Protein AF-A0A5K0X1X3-F1 (afdb_monomer)

Secondary structure (DSSP, 8-state):
----HHHHHHHHHTS-HHHHHHHHHHHHHHHSS-HHHHHHHHHHHS--

pLDDT: mean 81.48, std 13.75, range [40.41, 94.31]

Mean predicted aligned error: 5.68 Å

Radius of gyration: 11.26 Å; Cα contacts (8 Å, |Δi|>4): 17; chains: 1; bounding box: 31×16×24 Å

Solvent-accessible surface area (backbone atoms only — not comparable to full-atom values): 2975 Å² total; per-residue (Å²): 137,82,78,63,58,66,57,55,50,55,58,52,72,78,47,56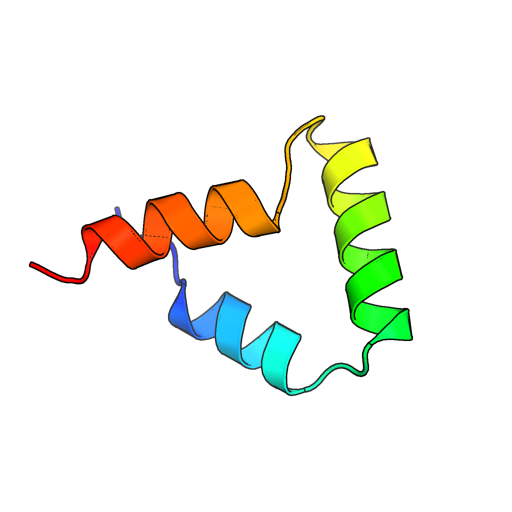,75,69,57,49,50,52,52,42,51,53,45,26,72,75,65,77,46,57,57,66,60,51,49,51,56,59,56,62,65,72,75,116

Structure (mmCIF, N/CA/C/O backbone):
data_AF-A0A5K0X1X3-F1
#
_entry.id   AF-A0A5K0X1X3-F1
#
loop_
_atom_site.group_PDB
_atom_site.id
_atom_site.type_symbol
_atom_site.label_atom_id
_atom_site.label_alt_id
_atom_site.label_comp_id
_atom_site.label_asym_id
_atom_site.label_entity_id
_atom_site.label_seq_id
_atom_site.pdbx_PDB_ins_code
_atom_site.Cartn_x
_atom_site.Cartn_y
_atom_site.Cartn_z
_atom_site.occupancy
_atom_site.B_iso_or_equiv
_atom_site.auth_seq_id
_atom_site.auth_comp_id
_atom_site.auth_asym_id
_atom_site.auth_atom_id
_atom_site.pdbx_PDB_model_num
ATOM 1 N N . PHE A 1 1 ? 14.145 -9.607 9.841 1.00 44.22 1 PHE A N 1
ATOM 2 C CA . PHE A 1 1 ? 12.987 -10.160 9.120 1.00 44.22 1 PHE A CA 1
ATOM 3 C C . PHE A 1 1 ? 12.376 -9.015 8.347 1.00 44.22 1 PHE A C 1
ATOM 5 O O . PHE A 1 1 ? 11.799 -8.130 8.964 1.00 44.22 1 PHE A O 1
ATOM 12 N N . GLY A 1 2 ? 12.696 -8.959 7.054 1.00 57.28 2 GLY A N 1
ATOM 13 C CA . GLY A 1 2 ? 12.373 -7.842 6.174 1.00 57.28 2 GLY A CA 1
ATOM 14 C C . GLY A 1 2 ? 10.941 -7.948 5.681 1.00 57.28 2 GLY A C 1
ATOM 15 O O . GLY A 1 2 ? 10.483 -9.029 5.314 1.00 57.28 2 GLY A O 1
ATOM 16 N N . CYS A 1 3 ? 10.230 -6.831 5.728 1.00 62.78 3 CYS A N 1
ATOM 17 C CA . CYS A 1 3 ? 8.993 -6.659 4.995 1.00 62.78 3 CYS A CA 1
ATOM 18 C C . CYS A 1 3 ? 9.299 -6.807 3.496 1.00 62.78 3 CYS A C 1
ATOM 20 O O . CYS A 1 3 ? 10.252 -6.198 3.010 1.00 62.78 3 CYS A O 1
ATOM 22 N N . ASP A 1 4 ? 8.506 -7.591 2.758 1.00 76.50 4 ASP A N 1
ATOM 23 C CA . ASP A 1 4 ? 8.583 -7.663 1.293 1.00 76.50 4 ASP A CA 1
ATOM 24 C C . ASP A 1 4 ? 8.009 -6.372 0.685 1.00 76.50 4 ASP A C 1
ATOM 26 O O . ASP A 1 4 ? 6.982 -6.350 0.001 1.00 76.50 4 ASP A O 1
ATOM 30 N N . SER A 1 5 ? 8.681 -5.252 0.946 1.00 72.38 5 SER A N 1
ATOM 31 C CA . SER A 1 5 ? 8.333 -3.933 0.426 1.00 72.38 5 SER A CA 1
ATOM 32 C C . SER A 1 5 ? 8.247 -3.962 -1.102 1.00 72.38 5 SER A C 1
ATOM 34 O O . SER A 1 5 ? 7.377 -3.318 -1.686 1.00 72.38 5 SER A O 1
ATOM 36 N N . ALA A 1 6 ? 9.065 -4.799 -1.752 1.00 77.88 6 ALA A N 1
ATOM 37 C CA . ALA A 1 6 ? 8.989 -5.076 -3.183 1.00 77.88 6 ALA A CA 1
ATOM 38 C C . ALA A 1 6 ? 7.643 -5.698 -3.601 1.00 77.88 6 ALA A C 1
ATOM 40 O O . ALA A 1 6 ? 7.066 -5.282 -4.606 1.00 77.88 6 ALA A O 1
ATOM 41 N N . ALA A 1 7 ? 7.097 -6.644 -2.829 1.00 83.50 7 ALA A N 1
ATOM 42 C CA . ALA A 1 7 ? 5.794 -7.239 -3.117 1.00 83.50 7 ALA A CA 1
ATOM 43 C C . ALA A 1 7 ? 4.663 -6.219 -2.942 1.00 83.50 7 ALA A C 1
ATOM 45 O O . ALA A 1 7 ? 3.771 -6.146 -3.788 1.00 83.50 7 ALA A O 1
ATOM 46 N N . ILE A 1 8 ? 4.716 -5.387 -1.896 1.00 81.38 8 ILE A N 1
ATOM 47 C CA . ILE A 1 8 ? 3.688 -4.363 -1.662 1.00 81.38 8 ILE A CA 1
ATOM 48 C C . ILE A 1 8 ? 3.727 -3.296 -2.762 1.00 81.38 8 ILE A C 1
ATOM 50 O O . ILE A 1 8 ? 2.684 -2.954 -3.322 1.00 81.38 8 ILE A O 1
ATOM 54 N N . VAL A 1 9 ? 4.920 -2.817 -3.131 1.00 82.12 9 VAL A N 1
ATOM 55 C CA . VAL A 1 9 ? 5.094 -1.879 -4.250 1.00 82.12 9 VAL A CA 1
ATOM 56 C C . VAL A 1 9 ? 4.587 -2.498 -5.547 1.00 82.12 9 VAL A C 1
ATOM 58 O O . VAL A 1 9 ? 3.862 -1.833 -6.281 1.00 82.12 9 VAL A O 1
ATOM 61 N N . ASN A 1 10 ? 4.879 -3.774 -5.808 1.00 86.12 10 ASN A N 1
ATOM 62 C CA . ASN A 1 10 ? 4.393 -4.467 -6.997 1.00 86.12 10 ASN A CA 1
ATOM 63 C C . ASN A 1 10 ? 2.857 -4.562 -7.024 1.00 86.12 10 ASN A C 1
ATOM 65 O O . ASN A 1 10 ? 2.237 -4.280 -8.047 1.00 86.12 10 ASN A O 1
ATOM 69 N N . ILE A 1 11 ? 2.216 -4.891 -5.899 1.00 86.69 11 ILE A N 1
ATOM 70 C CA . ILE A 1 11 ? 0.749 -4.937 -5.799 1.00 86.69 11 ILE A CA 1
ATOM 71 C C . ILE A 1 11 ? 0.150 -3.551 -6.059 1.00 86.69 11 ILE A C 1
ATOM 73 O O . ILE A 1 11 ? -0.782 -3.430 -6.854 1.00 86.69 11 ILE A O 1
ATOM 77 N N . LEU A 1 12 ? 0.689 -2.505 -5.427 1.00 86.06 12 LEU A N 1
ATOM 78 C CA . LEU A 1 12 ? 0.181 -1.140 -5.572 1.00 86.06 12 LEU A CA 1
ATOM 79 C C . LEU A 1 12 ? 0.454 -0.567 -6.969 1.00 86.06 12 LEU A C 1
ATOM 81 O O . LEU A 1 12 ? -0.400 0.143 -7.501 1.00 86.06 12 LEU A O 1
ATOM 85 N N . ALA A 1 13 ? 1.587 -0.894 -7.598 1.00 87.19 13 ALA A N 1
ATOM 86 C CA . ALA A 1 13 ? 1.948 -0.450 -8.947 1.00 87.19 13 ALA A CA 1
ATOM 87 C C . ALA A 1 13 ? 0.899 -0.856 -9.995 1.00 87.19 13 ALA A C 1
ATOM 89 O O . ALA A 1 13 ? 0.617 -0.080 -10.903 1.00 87.19 13 ALA A O 1
ATOM 90 N N . HIS A 1 14 ? 0.246 -2.005 -9.802 1.00 91.50 14 HIS A N 1
ATOM 91 C CA . HIS A 1 14 ? -0.814 -2.532 -10.666 1.00 91.50 14 HIS A CA 1
ATOM 92 C C . HIS A 1 14 ? -2.237 -2.118 -10.229 1.00 91.50 14 HIS A C 1
ATOM 94 O O . HIS A 1 14 ? -3.203 -2.837 -10.501 1.00 91.50 14 HIS A O 1
ATOM 100 N N . ARG A 1 15 ? -2.390 -1.011 -9.491 1.00 90.25 15 ARG A N 1
ATOM 101 C CA . ARG A 1 15 ? -3.685 -0.469 -9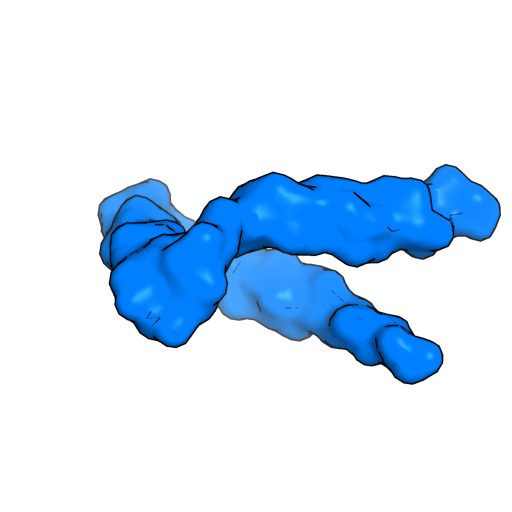.037 1.00 90.25 15 ARG A CA 1
ATOM 102 C C . ARG A 1 15 ? -3.825 0.998 -9.407 1.00 90.25 15 ARG A C 1
ATOM 104 O O . ARG A 1 15 ? -2.859 1.757 -9.295 1.00 90.25 15 ARG A O 1
ATOM 111 N N . ASP A 1 16 ? -5.034 1.391 -9.793 1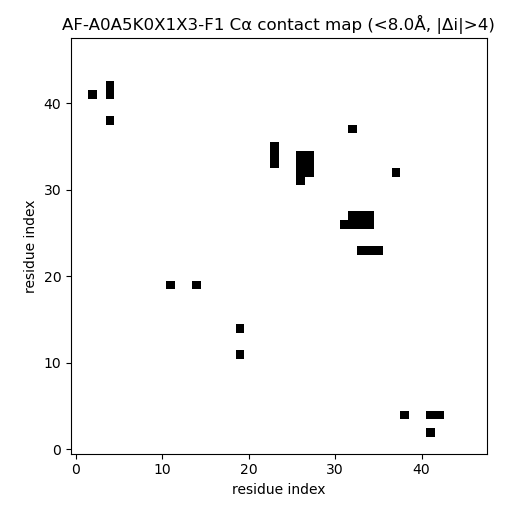.00 91.88 16 ASP A N 1
ATOM 112 C CA . ASP A 1 16 ? -5.372 2.793 -10.037 1.00 91.88 16 ASP A CA 1
ATOM 113 C C . ASP A 1 16 ? -5.527 3.589 -8.725 1.00 91.88 16 ASP A C 1
ATOM 115 O O . ASP A 1 16 ? -5.488 3.044 -7.617 1.00 91.88 16 ASP A O 1
ATOM 119 N N . ALA A 1 17 ? -5.681 4.911 -8.840 1.00 88.81 17 ALA A N 1
ATOM 120 C CA . ALA A 1 17 ? -5.777 5.797 -7.682 1.00 88.81 17 ALA A CA 1
ATOM 121 C C . ALA A 1 17 ? -7.001 5.506 -6.791 1.00 88.81 17 ALA A C 1
ATOM 123 O O . ALA A 1 17 ? -6.895 5.601 -5.569 1.00 88.81 17 ALA A O 1
ATOM 124 N N . ALA A 1 18 ? -8.140 5.119 -7.375 1.00 93.44 18 ALA A N 1
ATOM 125 C CA . ALA A 1 18 ? -9.359 4.834 -6.623 1.00 93.44 18 ALA A CA 1
ATOM 126 C C . ALA A 1 18 ? -9.218 3.529 -5.826 1.00 93.44 18 ALA A C 1
ATOM 128 O O . ALA A 1 18 ? -9.519 3.480 -4.633 1.00 93.44 18 ALA A O 1
ATOM 129 N N . GLN A 1 19 ? -8.672 2.492 -6.459 1.00 93.69 19 GLN A N 1
ATOM 130 C CA . GLN A 1 19 ? -8.355 1.216 -5.827 1.00 93.69 19 GLN A CA 1
ATOM 131 C C . GLN A 1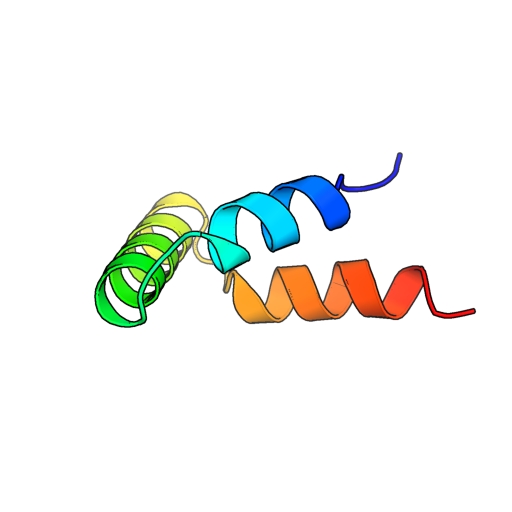 19 ? -7.334 1.385 -4.699 1.00 93.69 19 GLN A C 1
ATOM 133 O O . GLN A 1 19 ? -7.511 0.817 -3.623 1.00 93.69 19 GLN A O 1
ATOM 138 N N . ARG A 1 20 ? -6.285 2.194 -4.908 1.00 92.06 20 ARG A N 1
ATOM 139 C CA . ARG A 1 20 ? -5.310 2.512 -3.851 1.00 92.06 20 ARG A CA 1
ATOM 140 C C . ARG A 1 20 ? -5.963 3.230 -2.670 1.00 92.06 20 ARG A C 1
ATOM 142 O O . ARG A 1 20 ? -5.635 2.909 -1.531 1.00 92.06 20 ARG A O 1
ATOM 149 N N . GLY A 1 21 ? -6.909 4.135 -2.925 1.00 92.19 21 GLY A N 1
ATOM 150 C CA . GLY A 1 21 ? -7.690 4.796 -1.877 1.00 92.19 21 GLY A CA 1
ATOM 151 C C . GLY A 1 21 ? -8.509 3.811 -1.036 1.00 92.19 21 GLY A C 1
ATOM 152 O O . GLY A 1 21 ? -8.476 3.878 0.191 1.00 92.19 21 GLY A O 1
ATOM 153 N N . LEU A 1 22 ? -9.171 2.841 -1.675 1.00 94.31 22 LEU A N 1
ATOM 154 C CA . LEU A 1 22 ? -9.911 1.786 -0.969 1.00 94.31 22 LEU A CA 1
ATOM 155 C C . LEU A 1 22 ? -8.987 0.897 -0.127 1.00 94.31 22 LEU A C 1
ATOM 157 O O . LEU A 1 22 ? -9.296 0.600 1.023 1.00 94.31 22 LEU A O 1
ATOM 161 N N . ILE A 1 23 ? -7.828 0.515 -0.669 1.00 91.56 23 ILE A N 1
ATOM 162 C CA . ILE A 1 23 ? -6.833 -0.288 0.057 1.00 91.56 23 ILE A CA 1
ATOM 163 C C . ILE A 1 23 ? -6.338 0.460 1.302 1.00 91.56 23 ILE A C 1
ATOM 165 O O . ILE A 1 23 ? -6.230 -0.140 2.368 1.00 91.56 23 ILE A O 1
ATOM 169 N N . GLN A 1 24 ? -6.067 1.764 1.192 1.00 91.00 24 GLN A N 1
ATOM 170 C CA . GLN A 1 24 ? -5.671 2.585 2.340 1.00 91.00 24 GLN A CA 1
ATOM 171 C C . GLN A 1 24 ? -6.772 2.660 3.404 1.00 91.00 24 GLN A C 1
ATOM 173 O O . GLN A 1 24 ? -6.473 2.515 4.587 1.00 91.00 24 GLN A O 1
ATOM 178 N N . GLN A 1 25 ? -8.032 2.850 2.999 1.00 93.56 25 GLN A N 1
ATOM 179 C CA . GLN A 1 25 ? -9.162 2.904 3.932 1.00 93.56 25 GLN A CA 1
ATOM 180 C C . GLN A 1 25 ? -9.356 1.584 4.681 1.00 93.56 25 GLN A C 1
ATOM 182 O O . GLN A 1 25 ? -9.477 1.590 5.905 1.00 93.56 25 GLN A O 1
ATOM 187 N N . GLU A 1 26 ? -9.341 0.455 3.972 1.00 93.81 26 GLU A N 1
ATOM 188 C CA . GLU A 1 26 ? -9.493 -0.859 4.602 1.00 93.81 26 GLU A CA 1
ATOM 189 C C . GLU A 1 26 ? -8.295 -1.206 5.492 1.00 93.81 26 GLU A C 1
ATOM 191 O O . GLU A 1 26 ? -8.479 -1.713 6.598 1.00 93.81 26 GLU A O 1
ATOM 196 N N . TYR A 1 27 ? -7.072 -0.859 5.077 1.00 92.00 27 TYR A N 1
ATOM 197 C CA . TYR A 1 27 ? -5.886 -1.026 5.918 1.00 92.00 27 TYR A CA 1
ATOM 198 C C . TYR A 1 27 ? -5.998 -0.211 7.212 1.00 92.00 27 TYR A C 1
ATOM 200 O O . TYR A 1 27 ? -5.777 -0.742 8.302 1.00 92.00 27 TYR A O 1
ATOM 208 N N . HIS A 1 28 ? -6.410 1.055 7.111 1.00 91.12 28 HIS A N 1
ATOM 209 C CA . HIS A 1 28 ? -6.614 1.908 8.277 1.00 91.12 28 HIS A CA 1
ATOM 210 C C . HIS A 1 28 ? -7.706 1.364 9.201 1.00 91.12 28 HIS A C 1
ATOM 212 O O . HIS A 1 28 ? -7.538 1.350 10.414 1.00 91.12 28 HIS A O 1
ATOM 218 N N . LYS A 1 29 ? -8.805 0.850 8.648 1.00 93.75 29 LYS A N 1
ATOM 219 C CA . LYS A 1 29 ? -9.888 0.249 9.433 1.00 93.75 29 LYS A CA 1
ATOM 220 C C . LYS A 1 29 ? -9.455 -1.026 10.162 1.00 93.75 29 LYS A C 1
ATOM 222 O O . LYS A 1 29 ? -9.915 -1.278 11.271 1.00 93.75 29 LYS A O 1
ATOM 227 N N . MET A 1 30 ? -8.608 -1.839 9.535 1.00 93.81 30 MET A N 1
ATOM 228 C CA . MET A 1 30 ? -8.195 -3.136 10.070 1.00 93.81 30 MET A CA 1
ATOM 229 C C . MET A 1 30 ? -7.058 -3.027 11.092 1.00 93.81 30 MET A C 1
ATOM 231 O O . MET A 1 30 ? -7.029 -3.794 12.052 1.00 93.81 30 MET A O 1
ATOM 235 N N . TYR A 1 31 ? -6.139 -2.079 10.898 1.00 89.50 31 TYR A N 1
ATOM 236 C CA . TYR A 1 31 ? -4.916 -1.961 11.700 1.00 89.50 31 TYR A CA 1
ATOM 237 C C . TYR A 1 31 ? -4.808 -0.653 12.489 1.00 89.50 31 TYR A C 1
ATOM 239 O O . TYR A 1 31 ? -3.887 -0.509 13.289 1.00 89.50 31 TYR A O 1
ATOM 247 N N . THR A 1 32 ? -5.725 0.297 12.278 1.00 91.06 32 THR A N 1
ATOM 248 C CA . THR A 1 32 ? -5.679 1.653 12.860 1.00 91.06 32 THR A CA 1
ATOM 249 C C . THR A 1 32 ? -4.331 2.340 12.606 1.00 91.06 32 THR A C 1
ATOM 251 O O . THR A 1 32 ? -3.854 3.145 13.402 1.00 91.06 32 THR A O 1
ATOM 254 N N . ASP A 1 33 ? -3.699 2.001 11.482 1.00 88.25 33 ASP A N 1
ATOM 255 C CA . ASP A 1 33 ? -2.380 2.474 11.071 1.00 88.25 33 ASP A CA 1
ATOM 256 C C . ASP A 1 33 ? -2.448 2.982 9.627 1.00 88.25 33 ASP A C 1
ATOM 258 O O . ASP A 1 33 ? -3.385 2.681 8.883 1.00 88.25 33 ASP A O 1
ATOM 262 N N . ASP A 1 34 ? -1.480 3.797 9.231 1.00 87.88 34 ASP A N 1
ATOM 263 C CA . ASP A 1 34 ? -1.422 4.382 7.897 1.00 87.88 34 ASP A CA 1
ATOM 264 C C . ASP A 1 34 ? -0.494 3.551 7.000 1.00 87.88 34 ASP A C 1
ATOM 266 O O . ASP A 1 34 ? 0.710 3.425 7.247 1.00 87.88 34 ASP A O 1
ATOM 270 N N . LEU A 1 35 ? -1.063 2.994 5.927 1.00 86.62 35 LEU A N 1
ATOM 271 C CA . LEU A 1 35 ? -0.338 2.170 4.960 1.00 86.62 35 LEU A CA 1
ATOM 272 C C . LEU A 1 35 ? 0.84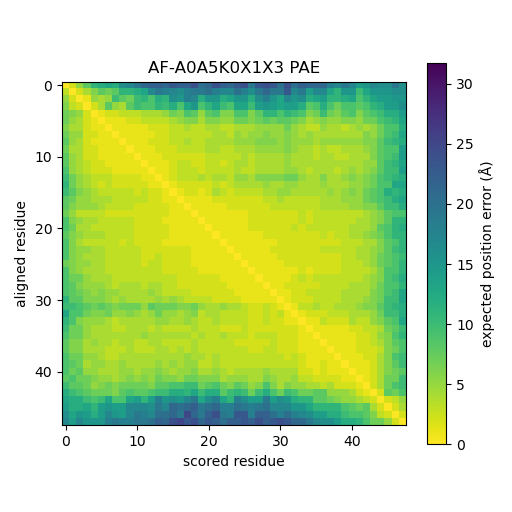8 2.914 4.329 1.00 86.62 35 LEU A C 1
ATOM 274 O O . LEU A 1 35 ? 1.915 2.329 4.149 1.00 86.62 35 LEU A O 1
ATOM 278 N N . MET A 1 36 ? 0.690 4.198 4.003 1.00 83.31 36 MET A N 1
ATOM 279 C CA . MET A 1 36 ? 1.750 5.013 3.404 1.00 83.31 36 MET A CA 1
ATOM 280 C C . MET A 1 36 ? 2.853 5.308 4.409 1.00 83.31 36 MET A C 1
ATOM 282 O O . ME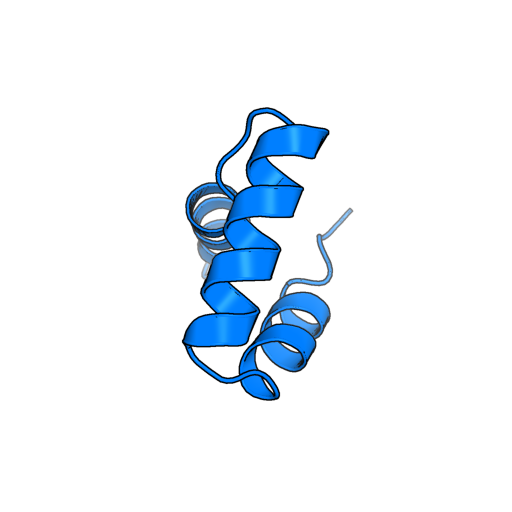T A 1 36 ? 4.035 5.241 4.064 1.00 83.31 36 MET A O 1
ATOM 286 N N . ARG A 1 37 ? 2.487 5.598 5.660 1.00 84.75 37 ARG A N 1
ATOM 287 C CA . ARG A 1 37 ? 3.456 5.793 6.745 1.00 84.75 37 ARG A CA 1
ATOM 288 C C . ARG A 1 37 ? 4.266 4.522 6.981 1.00 84.75 37 ARG A C 1
ATOM 290 O O . ARG A 1 37 ? 5.491 4.598 7.080 1.00 84.75 37 ARG A O 1
ATOM 297 N N . ARG A 1 38 ? 3.601 3.363 7.004 1.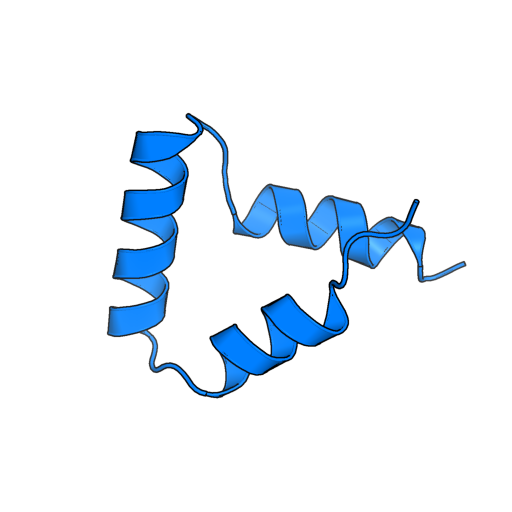00 83.88 38 ARG A N 1
ATOM 298 C CA . ARG A 1 38 ? 4.258 2.065 7.170 1.00 83.88 38 ARG A CA 1
ATOM 299 C C . ARG A 1 38 ? 5.207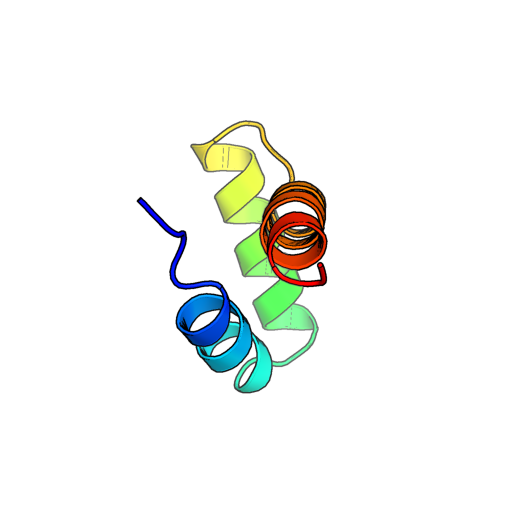 1.765 6.013 1.00 83.88 38 ARG A C 1
ATOM 301 O O . ARG A 1 38 ? 6.368 1.445 6.252 1.00 83.88 38 ARG A O 1
ATOM 308 N N . LEU A 1 39 ? 4.759 1.961 4.773 1.00 80.69 39 LEU A N 1
ATOM 309 C CA . LEU A 1 39 ? 5.607 1.803 3.588 1.00 80.69 39 LEU A CA 1
ATOM 310 C C . LEU A 1 39 ? 6.822 2.726 3.617 1.00 80.69 39 LEU A C 1
ATOM 312 O O . LEU A 1 39 ? 7.929 2.290 3.321 1.00 80.69 39 LEU A O 1
ATOM 316 N N . SER A 1 40 ? 6.629 3.976 4.032 1.00 79.50 40 SER A N 1
ATOM 317 C CA . SER A 1 40 ? 7.717 4.947 4.153 1.00 79.50 40 SER A CA 1
ATOM 318 C C . SER A 1 40 ? 8.745 4.510 5.199 1.00 79.50 40 SER A C 1
ATOM 320 O O . SER A 1 40 ? 9.941 4.591 4.937 1.00 79.50 40 SER A O 1
ATOM 322 N N . SER A 1 41 ? 8.305 3.993 6.354 1.00 81.19 41 SER A N 1
ATOM 323 C CA . SER A 1 41 ? 9.223 3.493 7.386 1.00 81.19 41 SER A CA 1
ATOM 324 C C . SER A 1 41 ? 10.017 2.264 6.939 1.00 81.19 41 SER A C 1
ATOM 326 O O . SER A 1 41 ? 11.221 2.217 7.169 1.00 81.19 41 SER A O 1
ATOM 328 N N . GLU A 1 42 ? 9.377 1.315 6.251 1.00 78.12 42 GLU A N 1
ATOM 329 C CA . GLU A 1 42 ? 10.023 0.074 5.801 1.00 78.12 42 GLU A CA 1
ATOM 330 C C . GLU A 1 42 ? 11.009 0.348 4.650 1.00 78.12 42 GLU A C 1
ATOM 332 O O . GLU A 1 42 ? 12.142 -0.122 4.679 1.00 78.12 42 GLU A O 1
ATOM 337 N N . LEU A 1 43 ? 10.634 1.191 3.678 1.00 71.69 43 LEU A N 1
ATOM 338 C CA . LEU A 1 43 ? 11.497 1.558 2.545 1.00 71.69 43 LEU A CA 1
ATOM 339 C C . LEU A 1 43 ? 12.658 2.481 2.941 1.00 71.69 43 LEU A C 1
ATOM 341 O O . LEU A 1 43 ? 13.719 2.435 2.324 1.00 71.69 43 LEU A O 1
ATOM 345 N N . SER A 1 44 ? 12.486 3.317 3.971 1.00 67.00 44 SER A N 1
ATOM 346 C CA . SER A 1 44 ? 13.574 4.165 4.484 1.00 67.00 44 SER A CA 1
ATOM 347 C C . SER A 1 44 ? 14.656 3.382 5.241 1.00 67.00 44 SER A C 1
ATOM 349 O O . SER A 1 44 ? 15.758 3.896 5.427 1.00 67.00 44 SER A O 1
ATOM 351 N N . GLY A 1 45 ? 14.356 2.148 5.667 1.00 60.09 45 GLY A N 1
ATOM 352 C CA . GLY A 1 45 ? 15.308 1.255 6.326 1.00 60.09 45 GLY A CA 1
ATOM 353 C C . GLY A 1 45 ? 16.296 0.585 5.366 1.00 60.09 45 GLY A C 1
ATOM 354 O O . GLY A 1 45 ? 17.448 0.396 5.745 1.00 60.09 45 GLY A O 1
ATOM 355 N N . ASP A 1 46 ? 15.869 0.293 4.132 1.00 55.06 46 ASP A N 1
ATOM 356 C CA . ASP A 1 46 ? 16.667 -0.389 3.092 1.00 55.06 46 ASP A CA 1
ATOM 357 C C . ASP A 1 46 ? 17.515 0.566 2.228 1.00 55.06 46 ASP A C 1
ATOM 359 O O . ASP A 1 46 ? 18.285 0.124 1.378 1.00 55.06 46 ASP A O 1
ATOM 363 N N . LEU A 1 47 ? 17.399 1.883 2.429 1.00 49.09 47 LEU A N 1
ATOM 364 C CA . LEU A 1 47 ? 18.172 2.899 1.703 1.00 49.09 47 LEU A CA 1
ATOM 365 C C . LEU A 1 47 ? 19.474 3.295 2.440 1.00 49.09 47 LEU A C 1
ATOM 367 O O . LEU A 1 47 ? 19.817 4.479 2.502 1.00 49.09 47 LEU A O 1
ATOM 371 N N . LYS A 1 48 ? 20.178 2.328 3.042 1.00 40.41 48 LYS A N 1
ATOM 372 C CA . LYS A 1 48 ? 21.500 2.516 3.668 1.00 40.41 48 LYS A CA 1
ATOM 373 C C . LYS A 1 48 ? 22.529 1.531 3.141 1.00 40.41 48 LYS A C 1
ATOM 375 O O . LYS A 1 48 ? 22.177 0.345 2.988 1.00 40.41 48 LYS A O 1
#

Nearest PDB structures (foldseek):
  2iic-assembly2_B  TM=8.094E-01  e=1.053E+00  Gi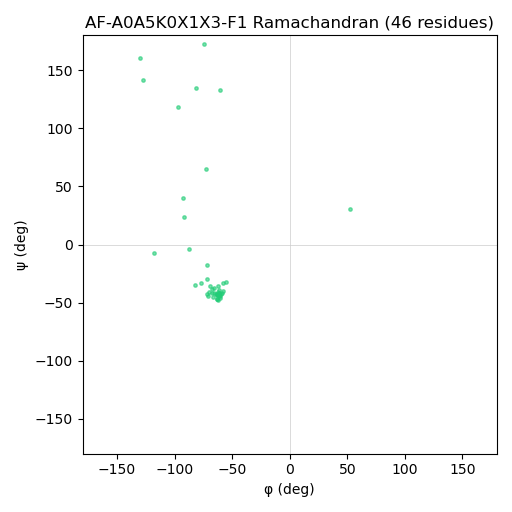ardia duodenalis

Sequence (48 aa):
FGCDSAAIVNILAHRDAAQRGLIQQEYHKMYTDDLMRRLSSELSGDLK

Foldseek 3Di:
DADCLVVVCVVVVPDDPVRVVVVQVVCCVVPVDGPVVVSCVRVVVPPD

InterPro domains:
  IPR018502 Annexin repeat [PF00191] (1-48)
  IPR018502 Annexin repeat [PS51897] (1-48)
  IPR018502 Annexin repeat [SM00335] (2-48)
  IPR037104 Annexin superfamily [G3DSA:1.10.220.10] (1-48)
  IPR037104 Annexin superfamily [SSF47874] (1-47)

Organism: NCBI:txid210225